Protein AF-A0A7J0G093-F1 (afdb_monomer_lite)

Radius of gyration: 24.02 Å; chains: 1; bounding box: 39×31×80 Å

Organism: NCBI:txid165716

pLDDT: mean 76.66, std 20.36, range [30.62, 96.88]

Sequence (103 aa):
MDNSPTTDSVKTTVAEKERLAKSGLVFNCKNPTFRKMFPEYVQKYEEQQLSNQPVPEQVSPNPRPLERSGNSKNRVKQSFANWMLSLLVSIFGVVMALPLLQL

Foldseek 3Di:
DDPDDDPPDDDDDPVVVVVCVLVVLVVQLVDPVSCVVCVVSVVVNVVVVVVDDDDPPDDDDDDDDDDDDDDDDPVPVVVVVVVVVVVVCVVVVVVVCVVVVVD

InterPro domains:
  IPR016135 Ubiquitin-conjugating enzyme/RWD-like [G3DSA:3.10.110.10] (1-63)

Secondary structure (DSSP, 8-state):
---PPPTTPPP--HHHHHHHHHHHHHHHHTSHHHHHH-HHHHHHHHHHHHHT----------PPP--------TTHHHHHHHHHHHHHHHHHHHHHHGGGGG-

Structure (mmCIF, N/CA/C/O backbone):
data_AF-A0A7J0G093-F1
#
_entry.id   AF-A0A7J0G093-F1
#
loop_
_atom_site.group_PDB
_atom_site.id
_atom_site.type_symbol
_atom_site.label_atom_id
_atom_site.label_alt_id
_atom_site.label_comp_id
_atom_site.label_asym_id
_atom_site.label_entity_id
_atom_site.label_seq_id
_atom_site.pdbx_PDB_ins_code
_atom_site.Cartn_x
_atom_site.Cartn_y
_atom_site.Cartn_z
_atom_site.occupancy
_atom_site.B_iso_or_equiv
_atom_site.auth_seq_id
_atom_site.auth_comp_id
_atom_site.auth_asym_id
_atom_site.auth_atom_id
_atom_site.pdbx_PDB_model_num
ATOM 1 N N . MET A 1 1 ? 15.638 -10.233 -20.293 1.00 61.41 1 MET A N 1
ATOM 2 C CA . MET A 1 1 ? 14.342 -9.581 -20.017 1.00 61.41 1 MET A CA 1
ATOM 3 C C . MET A 1 1 ? 13.819 -9.006 -21.315 1.00 61.41 1 MET A C 1
ATOM 5 O O . MET A 1 1 ? 14.547 -8.246 -21.946 1.00 61.41 1 MET A O 1
ATOM 9 N N . ASP A 1 2 ? 12.595 -9.355 -21.695 1.00 71.94 2 ASP A N 1
ATOM 10 C CA . ASP A 1 2 ? 11.915 -8.740 -22.833 1.00 71.94 2 ASP A CA 1
ATOM 11 C C . ASP A 1 2 ? 11.457 -7.330 -22.444 1.00 71.94 2 ASP A C 1
ATOM 13 O O . ASP A 1 2 ? 10.691 -7.152 -21.501 1.00 71.94 2 ASP A O 1
ATOM 17 N N . ASN A 1 3 ? 11.968 -6.315 -23.143 1.00 81.44 3 ASN A N 1
ATOM 18 C CA . ASN A 1 3 ? 11.613 -4.906 -22.928 1.00 81.44 3 ASN A CA 1
ATOM 19 C C . ASN A 1 3 ? 10.633 -4.404 -24.000 1.00 81.44 3 ASN A C 1
ATOM 21 O O . ASN A 1 3 ? 10.571 -3.204 -24.283 1.00 81.44 3 ASN A O 1
ATOM 25 N N . SER A 1 4 ? 9.913 -5.320 -24.651 1.00 85.69 4 SER A N 1
ATOM 26 C CA . SER A 1 4 ? 8.915 -4.967 -25.651 1.00 85.69 4 SER A CA 1
ATOM 27 C C . SER A 1 4 ? 7.744 -4.240 -24.972 1.00 85.69 4 SER A C 1
ATOM 29 O O . SER A 1 4 ? 7.215 -4.714 -23.963 1.00 85.69 4 SER A O 1
ATOM 31 N N . PRO A 1 5 ? 7.323 -3.070 -25.486 1.00 87.44 5 PRO A N 1
ATOM 32 C CA . PRO A 1 5 ? 6.152 -2.381 -24.964 1.00 87.44 5 PRO A CA 1
ATOM 33 C C . PRO A 1 5 ? 4.918 -3.280 -25.080 1.00 87.44 5 PRO A C 1
ATOM 35 O O . PRO A 1 5 ? 4.544 -3.689 -26.176 1.00 87.44 5 PRO A O 1
ATOM 38 N N . THR A 1 6 ? 4.293 -3.592 -23.947 1.00 91.31 6 THR A N 1
ATOM 39 C CA . THR A 1 6 ? 2.962 -4.215 -23.922 1.00 91.31 6 THR A CA 1
ATOM 40 C C . THR A 1 6 ? 1.904 -3.124 -24.075 1.00 91.31 6 THR A C 1
ATOM 42 O O . THR A 1 6 ? 2.157 -1.967 -23.725 1.00 91.31 6 THR A O 1
ATOM 45 N N . THR A 1 7 ? 0.728 -3.468 -24.599 1.00 93.81 7 THR A N 1
ATOM 46 C CA . THR A 1 7 ? -0.441 -2.578 -24.602 1.00 93.81 7 THR A CA 1
ATOM 47 C C . THR A 1 7 ? -0.632 -1.953 -23.216 1.00 93.81 7 THR A C 1
ATOM 49 O O . THR A 1 7 ? -0.466 -2.631 -22.204 1.00 93.81 7 THR A O 1
ATOM 52 N N . ASP A 1 8 ? -0.905 -0.648 -23.181 1.00 92.00 8 ASP A N 1
ATOM 53 C CA . ASP A 1 8 ? -1.013 0.181 -21.969 1.00 92.00 8 ASP A CA 1
ATOM 54 C C . ASP A 1 8 ? 0.281 0.374 -21.149 1.00 92.00 8 ASP A C 1
ATOM 56 O O . ASP A 1 8 ? 0.256 0.923 -20.045 1.00 92.00 8 ASP A O 1
ATOM 60 N N . SER A 1 9 ? 1.449 0.006 -21.688 1.00 90.94 9 SER A N 1
ATOM 61 C CA . SER A 1 9 ? 2.735 0.305 -21.048 1.00 90.94 9 SER A CA 1
ATOM 62 C C . SER A 1 9 ? 3.079 1.795 -21.137 1.00 90.94 9 SER A C 1
ATOM 64 O O . SER A 1 9 ? 3.219 2.369 -22.219 1.00 90.94 9 SER A O 1
ATOM 66 N N . VAL A 1 10 ? 3.274 2.426 -19.978 1.00 89.44 10 VAL A N 1
ATOM 67 C CA . VAL A 1 10 ? 3.658 3.839 -19.869 1.00 89.44 10 VAL A CA 1
ATOM 68 C C . VAL A 1 10 ? 5.169 3.965 -19.685 1.00 89.44 10 VAL A C 1
ATOM 70 O O . VAL A 1 10 ? 5.779 3.286 -18.855 1.00 89.44 10 VAL A O 1
ATOM 73 N N . LYS A 1 11 ? 5.787 4.886 -20.431 1.00 89.75 11 LYS A N 1
ATOM 74 C CA . LYS A 1 11 ? 7.199 5.247 -20.256 1.00 89.75 11 LYS A CA 1
ATOM 75 C C . LYS A 1 11 ? 7.340 6.228 -19.089 1.00 89.75 11 LYS A C 1
ATOM 77 O O . LYS A 1 11 ? 6.798 7.327 -19.134 1.00 89.75 11 LYS A O 1
ATOM 82 N N . THR A 1 12 ? 8.092 5.843 -18.063 1.00 90.62 12 THR A N 1
ATOM 83 C CA . THR A 1 12 ? 8.433 6.679 -16.899 1.00 90.62 12 THR A CA 1
ATOM 84 C C . THR A 1 12 ? 9.914 6.523 -16.557 1.00 90.62 12 THR A C 1
ATOM 86 O O . THR A 1 12 ? 10.549 5.541 -16.956 1.00 90.62 12 THR A O 1
ATOM 89 N N . THR A 1 13 ? 10.489 7.490 -15.838 1.00 92.62 13 THR A N 1
ATOM 90 C CA . THR A 1 13 ? 11.887 7.413 -15.384 1.00 92.62 13 THR A CA 1
ATOM 91 C C . THR A 1 13 ? 12.019 6.466 -14.191 1.00 92.62 13 THR A C 1
ATOM 93 O O . THR A 1 13 ? 11.046 6.210 -13.484 1.00 92.62 13 THR A O 1
ATOM 96 N N . VAL A 1 14 ? 13.223 5.945 -13.939 1.00 92.12 14 VAL A N 1
ATOM 97 C CA . VAL A 1 14 ? 13.479 5.069 -12.779 1.00 92.12 14 VAL A CA 1
ATOM 98 C C . VAL A 1 14 ? 13.166 5.794 -11.468 1.00 92.12 14 VAL A C 1
ATOM 100 O O . VAL A 1 14 ? 12.420 5.267 -10.649 1.00 92.12 14 VAL A O 1
ATOM 103 N N . ALA A 1 15 ? 13.627 7.041 -11.331 1.00 92.06 15 ALA A N 1
ATOM 104 C CA . ALA A 1 15 ? 13.329 7.882 -10.172 1.00 92.06 15 ALA A CA 1
ATOM 105 C C . ALA A 1 15 ? 11.816 8.075 -9.967 1.00 92.06 15 ALA A C 1
ATOM 107 O O . ALA A 1 15 ? 11.317 7.997 -8.845 1.00 92.06 15 ALA A O 1
ATOM 108 N N . GLU A 1 16 ? 11.063 8.265 -11.054 1.00 93.50 16 GLU A N 1
ATOM 109 C CA . GLU A 1 16 ? 9.610 8.391 -10.973 1.00 93.50 16 GLU A CA 1
ATOM 110 C C . GLU A 1 16 ? 8.938 7.066 -10.594 1.00 93.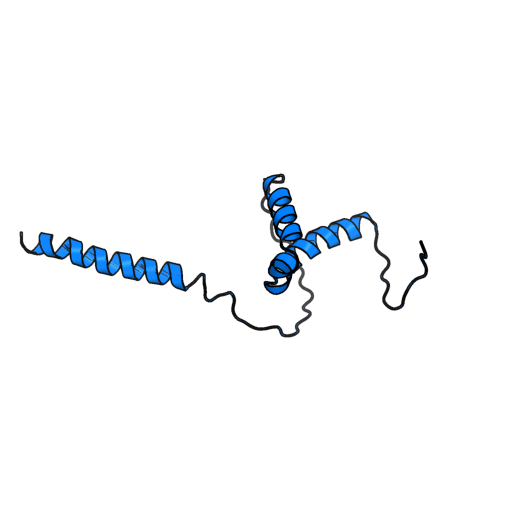50 16 GLU A C 1
ATOM 112 O O . GLU A 1 16 ? 8.025 7.061 -9.772 1.00 93.50 16 GLU A O 1
ATOM 117 N N . LYS A 1 17 ? 9.407 5.924 -11.115 1.00 93.81 17 LYS A N 1
ATOM 118 C CA . LYS A 1 17 ? 8.907 4.598 -10.711 1.00 93.81 17 LYS A CA 1
ATOM 119 C C . LYS A 1 17 ? 9.129 4.339 -9.227 1.00 93.81 17 LYS A C 1
ATOM 121 O O . LYS A 1 17 ? 8.220 3.853 -8.563 1.00 93.81 17 LYS A O 1
ATOM 126 N N . GLU A 1 18 ? 10.299 4.682 -8.698 1.00 91.50 18 GLU A N 1
ATOM 127 C CA . GLU A 1 18 ? 10.593 4.547 -7.269 1.00 91.50 18 GLU A CA 1
ATOM 128 C C . GLU A 1 18 ? 9.680 5.434 -6.421 1.00 91.50 18 GLU A C 1
ATOM 130 O O . GLU A 1 18 ? 9.118 4.979 -5.422 1.00 91.50 18 GLU A O 1
ATOM 135 N N . ARG A 1 19 ? 9.477 6.688 -6.842 1.00 91.56 19 ARG A N 1
ATOM 136 C CA . ARG A 1 19 ? 8.554 7.615 -6.179 1.00 91.56 19 ARG A CA 1
ATOM 137 C C . ARG A 1 19 ? 7.121 7.077 -6.182 1.00 91.56 19 ARG A C 1
ATOM 139 O O . ARG A 1 19 ? 6.462 7.092 -5.143 1.00 91.56 19 ARG A O 1
ATOM 146 N N . LEU A 1 20 ? 6.654 6.567 -7.322 1.00 91.62 20 LEU A N 1
ATOM 147 C CA . LEU A 1 20 ? 5.328 5.965 -7.473 1.00 91.62 20 LEU A CA 1
ATOM 148 C C . LEU A 1 20 ? 5.181 4.655 -6.694 1.00 91.62 20 LEU A C 1
ATOM 150 O O . LEU A 1 20 ? 4.105 4.377 -6.181 1.00 91.62 20 LEU A O 1
ATOM 154 N N . ALA A 1 21 ? 6.241 3.859 -6.561 1.00 90.81 21 ALA A N 1
ATOM 155 C CA . ALA A 1 21 ? 6.220 2.653 -5.741 1.00 90.81 21 ALA A CA 1
ATOM 156 C C . ALA A 1 21 ? 6.052 3.003 -4.255 1.00 90.81 21 ALA A C 1
ATOM 158 O O . ALA A 1 21 ? 5.236 2.391 -3.565 1.00 90.81 21 ALA A O 1
ATOM 159 N N . LYS A 1 22 ? 6.759 4.038 -3.779 1.00 89.50 22 LYS A N 1
ATOM 160 C CA . LYS A 1 22 ? 6.613 4.551 -2.409 1.00 89.50 22 LYS A CA 1
ATOM 161 C C . LYS A 1 22 ? 5.198 5.072 -2.161 1.00 89.50 22 LYS A C 1
ATOM 163 O O . LYS A 1 22 ? 4.548 4.637 -1.215 1.00 89.50 22 LYS A O 1
ATOM 168 N N . SER A 1 23 ? 4.683 5.949 -3.026 1.00 88.88 23 SER A N 1
ATOM 169 C CA . SER A 1 23 ? 3.324 6.491 -2.870 1.00 88.88 23 SER A CA 1
ATOM 170 C C . SER A 1 23 ? 2.240 5.421 -3.048 1.00 88.88 23 SER A C 1
ATOM 172 O O . SER A 1 23 ? 1.248 5.408 -2.316 1.00 88.88 23 SER A O 1
ATOM 174 N N . GLY A 1 24 ? 2.457 4.482 -3.968 1.00 91.94 24 GLY A N 1
ATOM 175 C CA . GLY A 1 24 ? 1.611 3.321 -4.194 1.00 91.94 24 GLY A CA 1
ATOM 176 C C . GLY A 1 24 ? 1.508 2.447 -2.950 1.00 91.94 24 GLY A C 1
ATOM 177 O O . GLY A 1 24 ? 0.406 2.037 -2.598 1.00 91.94 24 GLY A O 1
ATOM 178 N N . LEU A 1 25 ? 2.606 2.212 -2.229 1.00 90.56 25 LEU A N 1
ATOM 179 C CA . LEU A 1 25 ? 2.578 1.443 -0.983 1.00 90.56 25 LEU A CA 1
ATOM 180 C C . LEU A 1 25 ? 1.711 2.126 0.085 1.00 90.56 25 LEU A C 1
ATOM 182 O O . LEU A 1 25 ? 0.826 1.488 0.650 1.00 90.56 25 LEU A O 1
ATOM 186 N N . VAL A 1 26 ? 1.870 3.441 0.282 1.00 89.75 26 VAL A N 1
ATOM 187 C CA . VAL A 1 26 ? 1.035 4.233 1.210 1.00 89.75 26 VAL A CA 1
ATOM 188 C C . VAL A 1 26 ? -0.446 4.131 0.852 1.00 89.75 26 VAL A C 1
ATOM 190 O O . VAL A 1 26 ? -1.304 3.968 1.722 1.00 89.75 26 VAL A O 1
ATOM 193 N N . PHE A 1 27 ? -0.761 4.245 -0.439 1.00 94.19 27 PHE A N 1
ATOM 194 C CA . PHE A 1 27 ? -2.127 4.134 -0.931 1.00 94.19 27 PHE A CA 1
ATOM 195 C C . PHE A 1 27 ? -2.709 2.739 -0.667 1.00 94.19 27 PHE A C 1
ATOM 197 O O . PHE A 1 27 ? -3.811 2.625 -0.129 1.00 94.19 27 PHE A O 1
ATOM 204 N N . ASN A 1 28 ? -1.953 1.683 -0.971 1.00 94.12 28 ASN A N 1
ATOM 205 C CA . ASN A 1 28 ? -2.378 0.300 -0.776 1.00 94.12 28 ASN A CA 1
ATOM 206 C C . ASN A 1 28 ? -2.551 -0.059 0.707 1.00 94.12 28 ASN A C 1
ATOM 208 O O . ASN A 1 28 ? -3.535 -0.704 1.059 1.00 94.12 28 ASN A O 1
ATOM 212 N N . CYS A 1 29 ? -1.689 0.433 1.603 1.00 91.38 29 CYS A N 1
ATOM 213 C CA . CYS A 1 29 ? -1.817 0.210 3.047 1.00 91.38 29 CYS A CA 1
ATOM 214 C C . CYS A 1 29 ? -3.131 0.756 3.639 1.00 91.38 29 CYS A C 1
ATOM 216 O O . CYS A 1 29 ? -3.583 0.272 4.675 1.00 91.38 29 CYS A O 1
ATOM 218 N N . LYS A 1 30 ? -3.801 1.722 2.992 1.00 91.25 30 LYS A N 1
ATOM 219 C CA . LYS A 1 30 ? -5.136 2.195 3.414 1.00 91.25 30 LYS A CA 1
ATOM 220 C C . LYS A 1 30 ? -6.247 1.179 3.119 1.00 91.25 30 LYS A C 1
ATOM 222 O O . LYS A 1 30 ? -7.316 1.250 3.729 1.00 91.25 30 LYS A O 1
ATOM 227 N N . ASN A 1 31 ? -6.014 0.23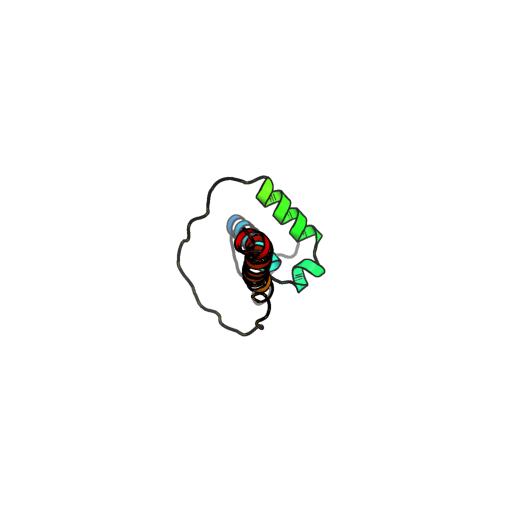9 2.204 1.00 94.56 31 ASN A N 1
ATOM 228 C CA . ASN A 1 31 ? -6.973 -0.791 1.830 1.00 94.56 31 ASN A CA 1
ATOM 229 C C . ASN A 1 31 ? -6.929 -1.969 2.834 1.00 94.56 31 ASN A C 1
ATOM 231 O O . ASN A 1 31 ? -5.881 -2.592 3.012 1.00 94.56 31 ASN A O 1
ATOM 235 N N . PRO A 1 32 ? -8.054 -2.330 3.484 1.00 92.31 32 PRO A N 1
ATOM 236 C CA . PRO A 1 32 ? -8.081 -3.394 4.491 1.00 92.31 32 PRO A CA 1
ATOM 237 C C . PRO A 1 32 ? -7.777 -4.785 3.920 1.00 92.31 32 PRO A C 1
ATOM 239 O O . PRO A 1 32 ? -7.170 -5.606 4.605 1.00 92.31 32 PRO A O 1
ATOM 242 N N . THR A 1 33 ? -8.169 -5.052 2.673 1.00 94.88 33 THR A N 1
ATOM 243 C CA . THR A 1 33 ? -7.877 -6.319 1.995 1.00 94.88 33 THR A CA 1
ATOM 244 C C . THR A 1 33 ? -6.384 -6.448 1.734 1.00 94.88 33 THR A C 1
ATOM 246 O O . THR A 1 33 ? -5.808 -7.491 2.028 1.00 94.88 33 THR A O 1
ATOM 249 N N . PHE A 1 34 ? -5.741 -5.377 1.260 1.00 95.94 34 PHE A N 1
ATOM 250 C CA . PHE A 1 34 ? -4.296 -5.359 1.026 1.00 95.94 34 PHE A CA 1
ATOM 251 C C . PHE A 1 34 ? -3.521 -5.660 2.312 1.00 95.94 34 PHE A C 1
ATOM 253 O O . PHE A 1 34 ? -2.677 -6.547 2.321 1.00 95.94 34 PHE A O 1
ATOM 260 N N . ARG A 1 35 ? -3.885 -5.015 3.428 1.00 94.31 35 ARG A N 1
ATOM 261 C CA . ARG A 1 35 ? -3.266 -5.274 4.740 1.00 94.31 35 ARG A CA 1
ATOM 262 C C . ARG A 1 35 ? -3.384 -6.730 5.193 1.00 94.31 35 ARG A C 1
ATOM 264 O O . ARG A 1 35 ? -2.508 -7.218 5.893 1.00 94.31 35 ARG A O 1
ATOM 271 N N . LYS A 1 36 ? -4.485 -7.400 4.841 1.00 95.62 36 LYS A N 1
ATOM 272 C CA . LYS A 1 36 ? -4.724 -8.800 5.207 1.00 95.62 36 LYS A CA 1
ATOM 273 C C . LYS A 1 36 ? -3.945 -9.770 4.318 1.00 95.62 36 LYS A C 1
ATOM 275 O O . LYS A 1 36 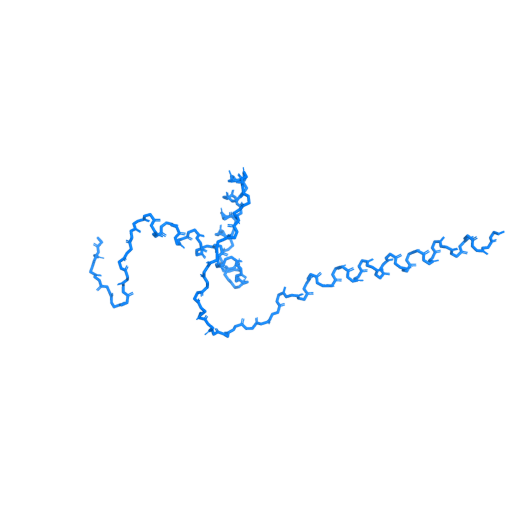? -3.489 -10.791 4.813 1.00 95.62 36 LYS A O 1
ATOM 280 N N . MET A 1 37 ? -3.836 -9.462 3.028 1.00 96.88 37 MET A N 1
ATOM 281 C CA . MET A 1 37 ? -3.149 -10.309 2.048 1.00 96.88 37 MET A CA 1
ATOM 282 C C . MET A 1 37 ? -1.626 -10.145 2.091 1.00 96.88 37 MET A C 1
ATOM 284 O O . MET A 1 37 ? -0.922 -11.105 1.809 1.00 96.88 37 MET A O 1
ATOM 288 N N . PHE A 1 38 ? -1.141 -8.951 2.446 1.00 96.44 38 PHE A N 1
ATOM 289 C CA . PHE A 1 38 ? 0.272 -8.558 2.379 1.00 96.44 38 PHE A CA 1
ATOM 290 C C . PHE A 1 38 ? 0.754 -7.891 3.684 1.00 96.44 38 PHE A C 1
ATOM 292 O O . PHE A 1 38 ? 1.172 -6.726 3.671 1.00 96.44 38 PHE A O 1
ATOM 299 N N . PRO A 1 39 ? 0.650 -8.563 4.844 1.00 94.56 39 PRO A N 1
ATOM 300 C CA . PRO A 1 39 ? 1.029 -7.984 6.136 1.00 94.56 39 PRO A CA 1
ATOM 301 C C . PRO A 1 39 ? 2.509 -7.569 6.214 1.00 94.56 39 PRO A C 1
ATOM 303 O O . PRO A 1 39 ? 2.831 -6.564 6.844 1.00 94.56 39 PRO A O 1
ATOM 306 N N . GLU A 1 40 ? 3.406 -8.282 5.535 1.00 93.75 40 GLU A N 1
ATOM 307 C CA . GLU A 1 40 ? 4.848 -8.018 5.502 1.00 93.75 40 GLU A CA 1
ATOM 308 C C . GLU A 1 40 ? 5.197 -6.678 4.840 1.00 93.75 40 GLU A C 1
ATOM 310 O O . GLU A 1 40 ? 6.108 -5.973 5.275 1.00 93.75 40 GLU A O 1
ATOM 315 N N . TYR A 1 41 ? 4.432 -6.268 3.825 1.00 91.31 41 TYR A N 1
ATOM 316 C CA . TYR A 1 41 ? 4.624 -4.974 3.169 1.00 91.31 41 TYR A CA 1
ATOM 317 C C . TYR A 1 41 ? 4.165 -3.812 4.048 1.00 91.31 41 TYR A C 1
ATOM 319 O O . TYR A 1 41 ? 4.738 -2.725 3.977 1.00 91.31 41 TYR A O 1
ATOM 327 N N . VAL A 1 42 ? 3.155 -4.042 4.889 1.00 92.94 42 VAL A N 1
ATOM 328 C CA . VAL A 1 42 ? 2.698 -3.057 5.874 1.00 92.94 42 VAL A CA 1
ATOM 329 C C . VAL A 1 42 ? 3.762 -2.867 6.951 1.00 92.94 42 VAL A C 1
ATOM 331 O O . VAL A 1 42 ? 4.119 -1.732 7.242 1.00 92.94 42 VAL A O 1
ATOM 334 N N . GLN A 1 43 ? 4.324 -3.960 7.471 1.00 92.06 43 GLN A N 1
ATOM 335 C CA . GLN A 1 43 ? 5.403 -3.907 8.463 1.00 92.06 43 GLN A CA 1
ATOM 336 C C . GLN A 1 43 ? 6.634 -3.182 7.919 1.00 92.06 43 GLN A C 1
ATOM 338 O O . GLN A 1 43 ? 7.105 -2.227 8.526 1.00 92.06 43 GLN A O 1
ATOM 343 N N . LYS A 1 44 ? 7.095 -3.553 6.718 1.00 89.69 44 LYS A N 1
ATOM 344 C CA . LYS A 1 44 ? 8.226 -2.882 6.065 1.00 89.69 44 LYS A CA 1
ATOM 345 C C . LYS A 1 44 ? 7.975 -1.389 5.856 1.00 89.69 44 LYS A C 1
ATOM 347 O O . LYS A 1 44 ? 8.894 -0.583 5.972 1.00 89.69 44 LYS A O 1
ATOM 352 N N . TYR A 1 45 ? 6.741 -1.011 5.526 1.00 89.62 45 TYR A N 1
ATOM 353 C CA . TYR A 1 45 ? 6.364 0.394 5.424 1.00 89.62 45 TYR A CA 1
ATOM 354 C C . TYR A 1 45 ? 6.438 1.099 6.785 1.00 89.62 45 TYR A C 1
ATOM 356 O O . TYR A 1 45 ? 7.007 2.182 6.872 1.00 89.62 45 TYR A O 1
ATOM 364 N N . GLU A 1 46 ? 5.912 0.492 7.847 1.00 89.69 46 GLU A N 1
ATOM 365 C CA . GLU A 1 46 ? 5.975 1.040 9.207 1.00 89.69 46 GLU A CA 1
ATOM 366 C C . GLU A 1 46 ? 7.426 1.213 9.681 1.00 89.69 46 GLU A C 1
ATOM 368 O O . GLU A 1 46 ? 7.789 2.293 10.144 1.00 89.69 46 GLU A O 1
ATOM 373 N N . GLU A 1 47 ? 8.283 0.210 9.478 1.00 89.12 47 GLU A N 1
ATOM 374 C CA . GLU A 1 47 ? 9.722 0.272 9.772 1.00 89.12 47 GLU A CA 1
ATOM 375 C C . GLU A 1 47 ? 10.416 1.412 9.019 1.00 89.12 47 GLU A C 1
ATOM 377 O O . GLU A 1 47 ? 11.195 2.169 9.601 1.00 89.12 47 GLU A O 1
ATOM 382 N N . GLN A 1 48 ? 10.099 1.576 7.730 1.00 84.88 48 GLN A N 1
ATOM 383 C CA . GLN A 1 48 ? 10.611 2.685 6.930 1.00 84.88 48 GLN A CA 1
ATOM 384 C C . GLN A 1 48 ? 10.144 4.033 7.480 1.00 84.88 48 GLN A C 1
ATOM 386 O O . GLN A 1 48 ? 10.955 4.945 7.560 1.00 84.88 48 GLN A O 1
ATOM 391 N N . GLN A 1 49 ? 8.888 4.168 7.912 1.00 81.12 49 GLN A N 1
ATOM 392 C CA . GLN A 1 49 ? 8.382 5.407 8.514 1.00 81.12 49 GLN A CA 1
ATOM 393 C C . GLN A 1 49 ? 9.073 5.730 9.848 1.00 81.12 49 GLN A C 1
ATOM 395 O O . GLN A 1 49 ? 9.413 6.887 10.091 1.00 81.12 49 GLN A O 1
ATOM 400 N N . LEU A 1 50 ? 9.311 4.718 10.688 1.00 78.62 50 LEU A N 1
ATOM 401 C CA . LEU A 1 50 ? 10.042 4.838 11.956 1.00 78.62 50 LEU A CA 1
ATOM 402 C C . LEU A 1 50 ? 11.509 5.237 11.740 1.00 78.62 50 LEU A C 1
ATOM 404 O O . LEU A 1 50 ? 12.042 6.056 12.484 1.00 78.62 50 LEU A O 1
ATOM 408 N N . SER A 1 51 ? 12.144 4.705 10.695 1.00 78.44 51 SER A N 1
ATOM 409 C CA . SER A 1 51 ? 13.518 5.039 10.312 1.00 78.44 51 SER A CA 1
ATOM 410 C C . SER A 1 51 ? 13.673 6.450 9.722 1.00 78.44 51 SER A C 1
ATOM 412 O O . SER A 1 51 ? 14.795 6.955 9.701 1.00 78.44 51 SER A O 1
ATOM 414 N N . ASN A 1 52 ? 12.604 7.071 9.206 1.00 67.69 52 ASN A N 1
ATOM 415 C CA . ASN A 1 52 ? 12.675 8.296 8.390 1.00 67.69 52 ASN A CA 1
ATOM 416 C C . ASN A 1 52 ? 12.099 9.570 9.048 1.00 67.69 52 ASN A C 1
ATOM 418 O O . ASN A 1 52 ? 11.903 10.567 8.352 1.00 67.69 52 ASN A O 1
ATOM 422 N N . GLN A 1 53 ? 11.802 9.591 10.350 1.00 46.69 53 GLN A N 1
ATOM 423 C CA . GLN A 1 53 ? 11.326 10.817 11.020 1.00 46.69 53 GLN A CA 1
ATOM 424 C C . GLN A 1 53 ? 12.507 11.784 11.303 1.00 46.69 53 GLN A C 1
ATOM 426 O O . GLN A 1 53 ? 13.524 11.287 11.788 1.00 46.69 53 GLN A O 1
ATOM 431 N N . PRO A 1 54 ? 12.434 13.127 11.066 1.00 48.38 54 PRO A N 1
ATOM 432 C CA . PRO A 1 54 ? 11.253 14.001 10.924 1.00 48.38 54 PRO A CA 1
ATOM 433 C C . PRO A 1 54 ? 11.209 14.892 9.654 1.00 48.38 54 PRO A C 1
ATOM 435 O O . PRO A 1 54 ? 12.226 15.431 9.250 1.00 48.38 54 PRO A O 1
ATOM 438 N N . VAL A 1 55 ? 10.011 15.145 9.099 1.00 41.31 55 VAL A N 1
ATOM 439 C CA . VAL A 1 55 ? 9.466 16.470 8.688 1.00 41.31 55 VAL A CA 1
ATOM 440 C C . VAL A 1 55 ? 8.000 16.257 8.258 1.00 41.31 55 VAL A C 1
ATOM 442 O O . VAL A 1 55 ? 7.721 15.326 7.503 1.00 41.31 55 VAL A O 1
ATOM 445 N N . PRO A 1 56 ? 7.040 17.075 8.732 1.00 43.19 56 PRO A N 1
ATOM 446 C CA . PRO A 1 56 ? 5.662 17.030 8.254 1.00 43.19 56 PRO A CA 1
ATOM 447 C C . PRO A 1 56 ? 5.629 17.427 6.775 1.00 43.19 56 PRO A C 1
ATOM 449 O O . PRO A 1 56 ? 5.890 18.580 6.434 1.00 43.19 56 PRO A O 1
ATOM 452 N N . GLU A 1 57 ? 5.314 16.473 5.896 1.00 41.41 57 GLU A N 1
ATOM 453 C CA . GLU A 1 57 ? 5.084 16.743 4.478 1.00 41.41 57 GLU A CA 1
ATOM 454 C C . GLU A 1 57 ? 3.812 17.588 4.354 1.00 41.41 57 GLU A C 1
ATOM 456 O O . GLU A 1 57 ? 2.677 17.106 4.413 1.00 41.41 57 GLU A O 1
ATOM 461 N N . GLN A 1 58 ? 4.035 18.901 4.294 1.00 39.88 58 GLN A N 1
ATOM 462 C CA . GLN A 1 58 ? 3.029 19.893 3.991 1.00 39.88 58 GLN A CA 1
ATOM 463 C C . GLN A 1 58 ? 2.391 19.566 2.641 1.00 39.88 58 GLN A C 1
ATOM 465 O O . GLN A 1 58 ? 3.058 19.391 1.624 1.00 39.88 58 GLN A O 1
ATOM 470 N N . VAL A 1 59 ? 1.065 19.510 2.691 1.00 57.16 59 VAL A N 1
ATOM 471 C CA . VAL A 1 59 ? 0.106 19.742 1.613 1.00 57.16 59 VAL A CA 1
ATOM 472 C C . VAL A 1 59 ? 0.723 20.499 0.427 1.00 57.16 59 VAL A C 1
ATOM 474 O O . VAL A 1 59 ? 1.053 21.674 0.551 1.00 57.16 59 VAL A O 1
ATOM 477 N N . SER A 1 60 ? 0.772 19.862 -0.745 1.00 43.09 60 SER A N 1
ATOM 478 C CA . SER A 1 60 ? 0.785 20.578 -2.024 1.00 43.09 60 SER A CA 1
ATOM 479 C C . SER A 1 60 ? -0.427 20.150 -2.862 1.00 43.09 60 SER A C 1
ATOM 481 O O . SER A 1 60 ? -0.651 18.945 -3.037 1.00 43.09 60 SER A O 1
ATOM 483 N N . PRO A 1 61 ? -1.260 21.101 -3.328 1.00 52.62 61 PRO A N 1
ATOM 484 C CA . PRO A 1 61 ? -2.561 20.822 -3.911 1.00 52.62 61 PRO A CA 1
ATOM 485 C C . PRO A 1 61 ? -2.471 20.717 -5.437 1.00 52.62 61 PRO A C 1
ATOM 487 O O . PRO A 1 61 ? -2.166 21.695 -6.111 1.00 52.62 61 PRO A O 1
ATOM 490 N N . ASN A 1 62 ? -2.831 19.564 -6.004 1.00 30.62 62 ASN A N 1
ATOM 491 C CA . ASN A 1 62 ? -3.591 19.552 -7.257 1.00 30.62 62 ASN A CA 1
ATOM 492 C C . ASN A 1 62 ? -4.336 18.214 -7.441 1.00 30.62 62 ASN A C 1
ATOM 494 O O . ASN A 1 62 ? -3.696 17.189 -7.697 1.00 30.62 62 ASN A O 1
ATOM 498 N N . PRO A 1 63 ? -5.671 18.179 -7.297 1.00 48.09 63 PRO A N 1
ATOM 499 C CA . PRO A 1 63 ? -6.458 16.979 -7.520 1.00 48.09 63 PRO A CA 1
ATOM 500 C C . PRO A 1 63 ? -6.912 16.909 -8.983 1.00 48.09 63 PRO A C 1
ATOM 502 O O . PRO A 1 63 ? -7.639 17.772 -9.465 1.00 48.09 63 PRO A O 1
ATOM 505 N N . ARG A 1 64 ? -6.562 15.825 -9.682 1.00 39.44 64 ARG A N 1
ATOM 506 C CA . ARG A 1 64 ? -7.405 15.334 -10.782 1.00 39.44 64 ARG A CA 1
ATOM 507 C C . ARG A 1 64 ? -8.355 14.292 -10.192 1.00 39.44 64 ARG A C 1
ATOM 509 O O . ARG A 1 64 ? -7.863 13.290 -9.670 1.00 39.44 64 ARG A O 1
ATOM 516 N N . PRO A 1 65 ? -9.678 14.517 -10.221 1.00 42.19 65 PRO A N 1
ATOM 517 C CA . PRO A 1 65 ? -10.633 13.578 -9.666 1.00 42.19 65 PRO A CA 1
ATOM 518 C C . PRO A 1 65 ? -10.842 12.444 -10.669 1.00 42.19 65 PRO A C 1
ATOM 520 O O . PRO A 1 65 ? -11.341 12.665 -11.770 1.00 42.19 65 PRO A O 1
ATOM 523 N N . LEU A 1 66 ? -10.476 11.224 -10.283 1.00 43.06 66 LEU A N 1
ATOM 524 C CA . LEU A 1 66 ? -11.106 10.037 -10.849 1.00 43.06 66 LEU A CA 1
ATOM 525 C C . LEU A 1 66 ? -11.925 9.371 -9.745 1.00 43.06 66 LEU A C 1
ATOM 527 O O . LEU A 1 66 ? -11.458 8.535 -8.975 1.00 43.06 66 LEU A O 1
ATOM 531 N N . GLU A 1 67 ? -13.163 9.836 -9.662 1.00 44.03 67 GLU A N 1
ATOM 532 C CA . GLU A 1 67 ? -14.280 9.163 -9.023 1.00 44.03 67 GLU A CA 1
ATOM 533 C C . GLU A 1 67 ? -14.484 7.788 -9.676 1.00 44.03 67 GLU A C 1
ATOM 535 O O . GLU A 1 67 ? -14.783 7.725 -10.867 1.00 44.03 67 GLU A O 1
ATOM 540 N N . ARG A 1 68 ? -14.410 6.698 -8.900 1.00 39.69 68 ARG A N 1
ATOM 541 C CA . ARG A 1 68 ? -15.480 5.686 -8.904 1.00 39.69 68 ARG A CA 1
ATOM 542 C C . ARG A 1 68 ? -15.402 4.761 -7.688 1.00 39.69 68 ARG A C 1
ATOM 544 O O . ARG A 1 68 ? -14.576 3.864 -7.618 1.00 39.69 68 ARG A O 1
ATOM 551 N N . SER A 1 69 ? -16.360 4.985 -6.791 1.00 50.94 69 SER A N 1
ATOM 552 C CA . SER A 1 69 ? -17.171 3.984 -6.085 1.00 50.94 69 SER A CA 1
ATOM 553 C C . SER A 1 69 ? -16.457 2.805 -5.412 1.00 50.94 69 SER A C 1
ATOM 555 O O . SER A 1 69 ? -16.074 1.826 -6.046 1.00 50.94 69 SER A O 1
ATOM 557 N N . GLY A 1 70 ? -16.399 2.858 -4.080 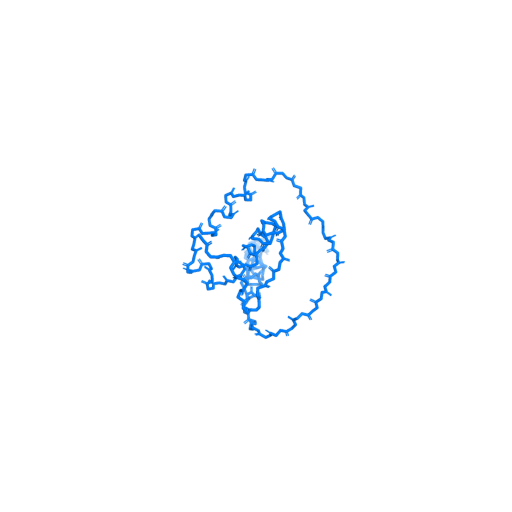1.00 34.75 70 GLY A N 1
ATOM 558 C CA . GLY A 1 70 ? -15.894 1.758 -3.265 1.00 34.75 70 GLY A CA 1
ATOM 559 C C . GLY A 1 70 ? -16.103 1.946 -1.766 1.00 34.75 70 GLY A C 1
ATOM 560 O O . GLY A 1 70 ? -15.147 1.896 -1.009 1.00 34.75 70 GLY A O 1
ATOM 561 N N . ASN A 1 71 ? -17.357 2.145 -1.359 1.00 36.25 71 ASN A N 1
ATOM 562 C CA . ASN A 1 71 ? -17.902 1.751 -0.056 1.00 36.25 71 ASN A CA 1
ATOM 563 C C . ASN A 1 71 ? -17.237 2.308 1.229 1.00 36.25 71 ASN A C 1
ATOM 565 O O . ASN A 1 71 ? -16.261 1.788 1.768 1.00 36.25 71 ASN A O 1
ATOM 569 N N . SER A 1 72 ? -17.907 3.315 1.788 1.00 51.69 72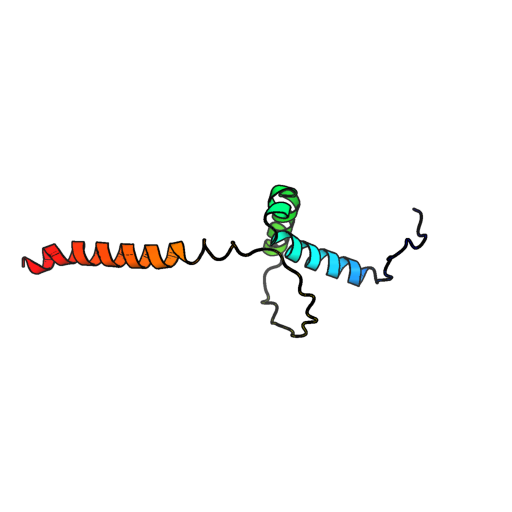 SER A N 1
ATOM 570 C CA . SER A 1 72 ? -18.124 3.548 3.219 1.00 51.69 72 SER A CA 1
ATOM 571 C C . SER A 1 72 ? -17.869 2.332 4.124 1.00 51.69 72 SER A C 1
ATOM 573 O O . SER A 1 72 ? -18.491 1.295 3.912 1.00 51.69 72 SER A O 1
ATOM 575 N N . LYS A 1 73 ? -17.037 2.496 5.175 1.00 46.34 73 LYS A N 1
ATOM 576 C CA . LYS A 1 73 ? -17.219 1.896 6.532 1.00 46.34 73 LYS A CA 1
ATOM 577 C C . LYS A 1 73 ? -16.076 2.107 7.543 1.00 46.34 73 LYS A C 1
ATOM 579 O O . LYS A 1 73 ? -16.219 1.679 8.682 1.00 46.34 73 LYS A O 1
ATOM 584 N N . ASN A 1 74 ? -14.996 2.830 7.235 1.00 45.28 74 ASN A N 1
ATOM 585 C CA . ASN A 1 74 ? -13.893 2.992 8.207 1.00 45.28 74 ASN A CA 1
ATOM 586 C C . ASN A 1 74 ? -13.959 4.241 9.113 1.00 45.28 74 ASN A C 1
ATOM 588 O O . ASN A 1 74 ? -13.048 4.451 9.906 1.00 45.28 74 ASN A O 1
ATOM 592 N N . ARG A 1 75 ? -15.042 5.035 9.084 1.00 46.38 75 ARG A N 1
ATOM 593 C CA . ARG A 1 75 ? -15.266 6.131 10.060 1.00 46.38 75 ARG A CA 1
ATOM 594 C C . ARG A 1 75 ? -15.975 5.708 11.354 1.00 46.38 75 ARG A C 1
ATOM 596 O O . ARG A 1 75 ? -16.085 6.517 12.268 1.00 46.38 75 ARG A O 1
ATOM 603 N N . VAL A 1 76 ? -16.434 4.460 11.474 1.00 52.03 76 VAL A N 1
ATOM 604 C CA . VAL A 1 76 ? -17.243 4.031 12.635 1.00 52.03 76 VAL A CA 1
ATOM 605 C C . VAL A 1 76 ? -16.392 3.800 13.893 1.00 52.03 76 VAL A C 1
ATOM 607 O O . VAL A 1 76 ? -16.864 4.025 15.002 1.00 52.03 76 VAL A O 1
ATOM 610 N N . LYS A 1 77 ? -15.114 3.417 13.758 1.00 48.91 77 LYS A N 1
ATOM 611 C CA . LYS A 1 77 ? -14.285 3.060 14.926 1.00 48.91 77 LYS A CA 1
ATOM 612 C C . LYS A 1 77 ? -13.730 4.252 15.712 1.00 48.91 77 LYS A C 1
ATOM 614 O O . LYS A 1 77 ? -13.468 4.102 16.898 1.00 48.91 77 LYS A O 1
ATOM 619 N N . GLN A 1 78 ? -13.588 5.428 15.099 1.00 52.03 78 GLN A N 1
ATOM 620 C CA . GLN A 1 78 ? -13.019 6.597 15.787 1.00 52.03 78 GLN A CA 1
ATOM 621 C C . GLN A 1 78 ? -14.082 7.423 16.533 1.00 52.03 78 GLN A C 1
ATOM 623 O O . GLN A 1 78 ? -13.788 8.011 17.568 1.00 52.03 78 GLN A O 1
ATOM 628 N N . SER A 1 79 ? -15.337 7.411 16.064 1.00 55.34 79 SER A N 1
ATOM 629 C CA . SER A 1 79 ? -16.443 8.111 16.736 1.00 55.34 79 SER A CA 1
ATOM 630 C C . SER A 1 79 ? -16.951 7.385 17.985 1.00 55.34 79 SER A C 1
ATOM 632 O O . SER A 1 79 ? -17.550 8.022 18.848 1.00 55.34 79 SER A O 1
ATOM 634 N N . PHE A 1 80 ? -16.740 6.068 18.087 1.00 57.31 80 PHE A N 1
ATOM 635 C CA . PHE A 1 80 ? -17.243 5.286 19.216 1.00 57.31 80 PHE A CA 1
ATOM 636 C C . PHE A 1 80 ? -16.438 5.544 20.497 1.00 57.31 80 PHE A C 1
ATOM 638 O O . PHE A 1 80 ? -17.021 5.730 21.559 1.00 57.31 80 PHE A O 1
ATOM 645 N N . ALA A 1 81 ? -15.106 5.630 20.400 1.00 65.12 81 ALA A N 1
ATOM 646 C CA . ALA A 1 81 ? -14.238 5.779 21.569 1.00 65.12 81 ALA A CA 1
ATOM 647 C C . ALA A 1 81 ? -14.411 7.133 22.279 1.00 65.12 81 ALA A C 1
ATOM 649 O O . ALA A 1 81 ? -14.516 7.173 23.502 1.00 65.12 81 ALA A O 1
ATOM 650 N N . ASN A 1 82 ? -14.508 8.234 21.527 1.00 77.56 82 ASN A N 1
ATOM 651 C CA . ASN A 1 82 ? -14.615 9.564 22.132 1.00 77.56 82 ASN A CA 1
ATOM 652 C C . ASN A 1 82 ? -15.977 9.789 22.806 1.00 77.56 82 ASN A C 1
ATOM 654 O O . ASN A 1 82 ? -16.028 10.334 23.904 1.00 77.56 82 ASN A O 1
ATOM 658 N N . TRP A 1 83 ? -17.076 9.337 22.190 1.00 84.75 83 TRP A N 1
ATOM 659 C CA . TRP A 1 83 ? -18.413 9.506 22.773 1.00 84.75 83 TRP A CA 1
ATOM 660 C C . TRP A 1 83 ? -18.625 8.592 23.988 1.00 84.75 83 TRP A C 1
ATOM 662 O O . TRP A 1 83 ? -19.204 9.011 24.988 1.00 84.75 83 TRP A O 1
ATOM 672 N N . MET A 1 84 ? -18.077 7.371 23.945 1.00 86.19 84 MET A N 1
ATOM 673 C CA . MET A 1 84 ? -18.050 6.465 25.098 1.00 86.19 84 MET A CA 1
ATOM 674 C C . MET A 1 84 ? -17.217 7.018 26.256 1.00 86.19 84 MET A C 1
ATOM 676 O O . MET A 1 84 ? -17.645 6.909 27.400 1.00 86.19 84 MET A O 1
ATOM 680 N N . LEU A 1 85 ? -16.072 7.653 25.987 1.00 88.50 85 LEU A N 1
ATOM 681 C CA . LEU A 1 85 ? -15.266 8.278 27.037 1.00 88.50 85 LEU A CA 1
ATOM 682 C C . LEU A 1 85 ? -16.023 9.428 27.721 1.00 88.50 85 LEU A C 1
ATOM 684 O O . LEU A 1 85 ? -16.044 9.489 28.948 1.00 88.50 85 LEU A O 1
ATOM 688 N N . SER A 1 86 ? -16.701 10.296 26.958 1.00 88.62 86 SER A N 1
ATOM 689 C CA . SER A 1 86 ? -17.551 11.350 27.534 1.00 88.62 86 SER A CA 1
ATOM 690 C C . SER A 1 86 ? -18.694 10.782 28.384 1.00 88.62 86 SER A C 1
ATOM 692 O O . SER A 1 86 ? -18.965 11.307 29.464 1.00 88.62 86 SER A O 1
ATOM 694 N N . LEU A 1 87 ? -19.329 9.691 27.940 1.00 91.81 87 LEU A N 1
ATOM 695 C CA . LEU A 1 87 ? -20.378 9.012 28.705 1.00 91.81 87 LEU A CA 1
ATOM 696 C C . LEU A 1 87 ? -19.837 8.429 30.022 1.00 91.81 87 LEU A C 1
ATOM 698 O O . LEU A 1 87 ? -20.456 8.604 31.070 1.00 91.81 87 LEU A O 1
ATOM 702 N N . LEU A 1 88 ? -18.664 7.790 29.986 1.00 91.25 88 LEU A N 1
ATOM 703 C CA . LEU A 1 88 ? -18.015 7.219 31.170 1.00 91.25 88 LEU A CA 1
ATOM 704 C C . LEU A 1 88 ? -17.653 8.291 32.204 1.00 91.25 88 LEU A C 1
ATOM 706 O O . LEU A 1 88 ? -17.954 8.121 33.384 1.00 91.25 88 LEU A O 1
ATOM 710 N N . VAL A 1 89 ? -17.057 9.406 31.768 1.00 92.44 89 VAL A N 1
ATOM 711 C CA . VAL A 1 89 ? -16.702 10.524 32.661 1.00 92.44 89 VAL A CA 1
ATOM 712 C C . VAL A 1 89 ? -17.954 11.151 33.280 1.00 92.44 89 VAL A C 1
ATOM 714 O O . VAL A 1 89 ? -17.948 11.472 34.466 1.00 92.44 89 VAL A O 1
ATOM 717 N N . SER A 1 90 ? -19.041 11.280 32.511 1.00 93.38 90 SER A N 1
ATOM 718 C CA . SER A 1 90 ? -20.310 11.824 33.007 1.00 93.38 90 SER A CA 1
ATOM 719 C C . SER A 1 90 ? -20.926 10.953 34.107 1.00 93.38 90 SER A C 1
ATOM 721 O O . SER A 1 90 ? -21.254 11.471 35.174 1.00 93.38 90 SER A O 1
ATOM 723 N N . ILE A 1 91 ? -21.032 9.637 33.889 1.00 93.88 91 ILE A N 1
ATOM 724 C CA . ILE A 1 91 ? -21.597 8.706 34.881 1.00 93.88 91 ILE A CA 1
ATOM 725 C C . ILE A 1 91 ? -20.720 8.666 36.138 1.00 93.88 91 ILE A C 1
ATOM 727 O O . ILE A 1 91 ? -21.231 8.768 37.253 1.00 93.88 91 ILE A O 1
ATOM 731 N N . PHE A 1 92 ? -19.399 8.560 35.964 1.00 93.62 92 PHE A N 1
ATOM 732 C CA .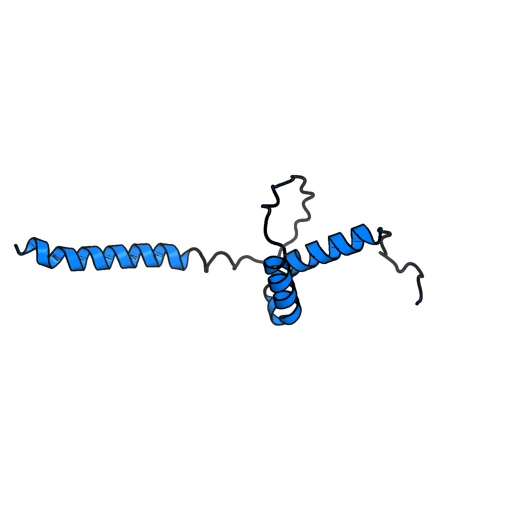 PHE A 1 92 ? -18.455 8.525 37.080 1.00 93.62 92 PHE A CA 1
ATOM 733 C C . PHE A 1 92 ? -18.513 9.807 37.920 1.00 93.62 92 PHE A C 1
ATOM 735 O O . PHE A 1 92 ? -18.586 9.734 39.143 1.00 93.62 92 PHE A O 1
ATOM 742 N N . GLY A 1 93 ? -18.553 10.980 37.280 1.00 92.12 93 GLY A N 1
ATOM 743 C CA . GLY A 1 93 ? -18.650 12.264 37.975 1.00 92.12 93 GLY A CA 1
ATOM 744 C C . GLY A 1 93 ? -19.904 12.385 38.843 1.00 92.12 93 GLY A C 1
ATOM 745 O O . GLY A 1 93 ? -19.811 12.829 39.985 1.00 92.12 93 GLY A O 1
ATOM 746 N N . VAL A 1 94 ? -21.061 11.931 38.346 1.00 92.88 94 VAL A N 1
ATOM 747 C CA . VAL A 1 94 ? -22.310 11.930 39.127 1.00 92.88 94 VAL A CA 1
ATOM 748 C C . VAL A 1 94 ? -22.192 11.012 40.344 1.00 92.88 94 VAL A C 1
ATOM 750 O O . VAL A 1 94 ? -22.506 11.440 41.452 1.00 92.88 94 VAL A O 1
ATOM 753 N N . VAL A 1 95 ? -21.689 9.784 40.173 1.00 91.75 95 VAL A N 1
ATOM 754 C CA . VAL A 1 95 ? -21.512 8.829 41.283 1.00 91.75 95 VAL A CA 1
ATOM 755 C C . VAL A 1 95 ? -20.575 9.382 42.358 1.00 91.75 95 VAL A C 1
ATOM 757 O O . VAL A 1 95 ? -20.868 9.243 43.541 1.00 91.75 95 VAL A O 1
ATOM 760 N N . MET A 1 96 ? -19.487 10.050 41.965 1.00 90.94 96 MET A N 1
ATOM 761 C CA . MET A 1 96 ? -18.530 10.642 42.909 1.00 90.94 96 MET A CA 1
ATOM 762 C C . MET A 1 96 ? -19.058 11.910 43.598 1.00 90.94 96 MET A C 1
ATOM 764 O O . MET A 1 96 ? -18.561 12.269 44.663 1.00 90.94 96 MET A O 1
ATOM 768 N N . ALA A 1 97 ? -20.065 12.578 43.032 1.00 88.56 97 ALA A N 1
ATOM 769 C CA . ALA A 1 97 ? -20.700 13.749 43.635 1.00 88.56 97 ALA A CA 1
ATOM 770 C C . ALA A 1 97 ? -21.820 13.393 44.632 1.00 88.56 97 ALA A C 1
ATOM 772 O O . ALA A 1 97 ? -22.097 14.185 45.530 1.00 88.56 97 ALA A O 1
ATOM 773 N N . LEU A 1 98 ? -22.442 12.209 44.522 1.00 84.19 98 LEU A N 1
ATOM 774 C CA . LEU A 1 98 ? -23.502 11.767 45.444 1.00 84.19 98 LEU A CA 1
ATOM 775 C C . LEU A 1 98 ? -23.063 11.755 46.926 1.00 84.19 98 LEU A C 1
ATOM 777 O O . LEU A 1 98 ? -23.825 12.257 47.751 1.00 84.19 98 LEU A O 1
ATOM 781 N N . PRO A 1 99 ? -21.857 11.269 47.295 1.00 84.50 99 PRO A N 1
ATOM 782 C CA . PRO A 1 99 ? -21.369 11.337 48.673 1.00 84.50 99 PRO A CA 1
ATOM 783 C C . PRO A 1 99 ? -21.132 12.767 49.174 1.00 84.50 99 PRO A C 1
ATOM 785 O O . PRO A 1 99 ? -21.240 13.015 50.368 1.00 84.50 99 PRO A O 1
ATOM 788 N N . LEU A 1 100 ? -20.817 13.709 48.278 1.00 82.12 100 LEU A N 1
ATOM 789 C CA . LEU A 1 100 ? -20.556 15.108 48.637 1.00 82.12 100 LEU A CA 1
ATOM 790 C C . LEU A 1 100 ? -21.842 15.888 48.933 1.00 82.12 100 LEU A C 1
ATOM 792 O O . LEU A 1 100 ? -21.788 16.896 49.624 1.00 82.12 100 LEU A O 1
ATOM 796 N N . LEU A 1 101 ? -22.986 15.427 48.418 1.00 75.81 101 LEU A N 1
ATOM 797 C CA . LEU A 1 101 ? -24.297 16.038 48.661 1.00 75.81 101 LEU A CA 1
ATOM 798 C C . LEU A 1 101 ? -24.934 15.573 49.985 1.00 75.81 101 LEU A C 1
ATOM 800 O O . LEU A 1 101 ? -25.961 16.106 50.392 1.00 75.81 101 LEU A O 1
ATOM 804 N N . GLN A 1 102 ? -24.354 14.559 50.632 1.00 74.62 102 GLN A N 1
ATOM 805 C CA . GLN A 1 102 ? -24.783 14.072 51.948 1.00 74.62 102 GLN A CA 1
ATOM 806 C C . GLN A 1 102 ? -23.971 14.665 53.111 1.00 74.62 102 GLN A C 1
ATOM 808 O O . GLN A 1 102 ? -24.129 14.215 54.246 1.00 74.62 102 GLN A O 1
ATOM 813 N N . LEU A 1 103 ? -23.114 15.653 52.828 1.00 61.50 103 LEU A N 1
ATOM 814 C CA . LEU A 1 103 ? -22.399 16.465 53.812 1.00 61.50 103 LEU A CA 1
ATOM 815 C C . LEU A 1 103 ? -23.148 17.784 54.048 1.00 61.50 103 LEU A C 1
ATOM 817 O O . LEU A 1 103 ? -23.227 18.199 55.224 1.00 61.50 103 LEU A O 1
#